Protein AF-A0A8D2P919-F1 (afdb_monomer_lite)

Secondary structure (DSSP, 8-state):
--PPPP----------S-HHHHHHHHHHHHHHSS-----TT-TTGGGG---------HHHHHHHHHHHHHHHHHHHHHTT-HHHHHHHHHHHHHHHHHHHHHHHHHHHHHHHHHHHHHS----------

pLDDT: mean 74.16, std 21.46, range [38.59, 98.56]

Radius of gyration: 30.38 Å; chains: 1; bounding box: 60×80×77 Å

Sequence (129 aa):
MRRHPDNNGFFPLAFTGDLEKEKRRLQNILATGKDEVEDEVEQVLVQKKEEEIAEPDRFEELMNEIQERREFLAEMEALGQGKKYQGIVLTEISQKLHEMEIIDKKRSEEMRNNMTKAFPVGNKSNLQD

Foldseek 3Di:
DDDDDDDDDDDPPPPPPDPVLVVVQVVCCVPPVDRDDDPPPCPVVVVPPDPPPVPPPLLNVLVVVLVVLVVVLVVCVVVVNNVVCVVVSVVSNVVSVVVNVVVVVVVVVVVVVVVCVVDVPDPDDPDDD

InterPro domains:
  IPR007914 Uncharacterised protein family UPF0193 [PF05250] (16-114)
  IPR007914 Uncharacterised protein family UPF0193 [PTHR28348] (12-117)

Structure (mmCIF, N/CA/C/O backbone):
data_AF-A0A8D2P919-F1
#
_entry.id   AF-A0A8D2P919-F1
#
loop_
_atom_site.group_PDB
_atom_site.id
_atom_site.type_symbol
_atom_site.label_atom_id
_atom_site.label_alt_id
_atom_site.label_comp_id
_atom_site.label_asym_id
_atom_site.label_entity_id
_atom_site.label_seq_id
_atom_site.pdbx_PDB_ins_code
_atom_site.Cartn_x
_atom_site.Cartn_y
_atom_site.Cartn_z
_atom_site.occupancy
_atom_site.B_iso_or_equiv
_atom_site.auth_seq_id
_atom_site.auth_comp_id
_atom_site.auth_asym_id
_atom_site.auth_atom_id
_atom_site.pdbx_PDB_model_num
ATOM 1 N N . MET A 1 1 ? -36.295 -36.120 26.446 1.00 43.78 1 MET A N 1
ATOM 2 C CA . MET A 1 1 ? -34.915 -35.607 26.601 1.00 43.78 1 MET A CA 1
ATOM 3 C C . MET A 1 1 ? -33.990 -36.327 25.632 1.00 43.78 1 MET A C 1
ATOM 5 O O . MET A 1 1 ? -33.755 -37.508 25.829 1.00 43.78 1 MET A O 1
ATOM 9 N N . ARG A 1 2 ? -33.497 -35.619 24.614 1.00 43.16 2 ARG A N 1
ATOM 10 C CA . ARG A 1 2 ? -32.092 -35.528 24.157 1.00 43.16 2 ARG A CA 1
ATOM 11 C C . ARG A 1 2 ? -32.115 -34.997 22.725 1.00 43.16 2 ARG A C 1
ATOM 13 O O . ARG A 1 2 ? -32.639 -35.640 21.826 1.00 43.16 2 ARG A O 1
ATOM 20 N N . ARG A 1 3 ? -31.600 -33.776 22.572 1.00 46.06 3 ARG A N 1
ATOM 21 C CA . ARG A 1 3 ? -31.277 -33.163 21.284 1.00 46.06 3 ARG A CA 1
ATOM 22 C C . ARG A 1 3 ? -30.108 -33.940 20.678 1.00 46.06 3 ARG A C 1
ATOM 24 O O . ARG A 1 3 ? -29.135 -34.169 21.393 1.00 46.06 3 ARG A O 1
ATOM 31 N N . HIS A 1 4 ? -30.192 -34.306 19.405 1.00 47.66 4 HIS A N 1
ATOM 32 C CA . HIS A 1 4 ? -29.002 -34.595 18.608 1.00 47.66 4 HIS A CA 1
ATOM 33 C C . HIS A 1 4 ? -28.610 -33.308 17.871 1.00 47.66 4 HIS A C 1
ATOM 35 O O . HIS A 1 4 ? -29.507 -32.645 17.351 1.00 47.66 4 HIS A O 1
ATOM 41 N N . PRO A 1 5 ? -27.332 -32.898 17.903 1.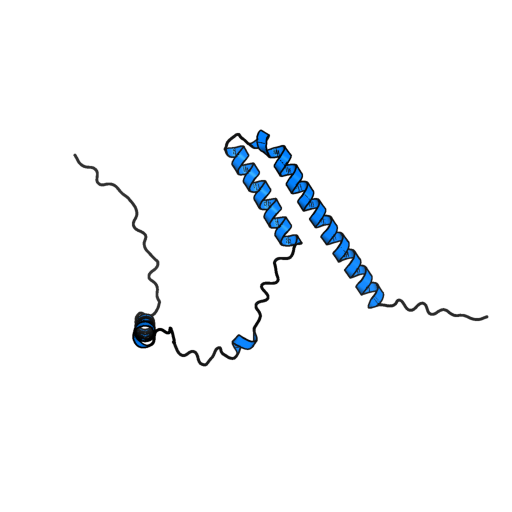00 55.38 5 PRO A N 1
ATOM 42 C CA . PRO A 1 5 ? -26.882 -31.696 17.225 1.00 55.38 5 PRO A CA 1
ATOM 43 C C . PRO A 1 5 ? -26.584 -31.979 15.751 1.00 55.38 5 PRO A C 1
ATOM 45 O O . PRO A 1 5 ? -25.984 -32.999 15.411 1.00 55.38 5 PRO A O 1
ATOM 48 N N . ASP A 1 6 ? -26.949 -31.017 14.915 1.00 51.81 6 ASP A N 1
ATOM 49 C CA . ASP A 1 6 ? -26.408 -30.826 13.577 1.00 51.81 6 ASP A CA 1
ATOM 50 C C . ASP A 1 6 ? -24.979 -30.267 13.707 1.00 51.81 6 ASP A C 1
ATOM 52 O O . ASP A 1 6 ? -24.794 -29.263 14.399 1.00 51.81 6 ASP A O 1
ATOM 56 N N . ASN A 1 7 ? -23.970 -30.878 13.065 1.00 44.00 7 ASN A N 1
ATOM 57 C CA . ASN A 1 7 ? -22.794 -30.136 12.580 1.00 44.00 7 ASN A CA 1
ATOM 58 C C . ASN A 1 7 ? -21.909 -30.933 11.595 1.00 44.00 7 ASN A C 1
ATOM 60 O O . ASN A 1 7 ? -21.291 -31.927 11.965 1.00 44.00 7 ASN A O 1
ATOM 64 N N . ASN A 1 8 ? -21.860 -30.424 10.360 1.00 48.69 8 ASN A N 1
ATOM 65 C CA . ASN A 1 8 ? -20.784 -30.414 9.358 1.00 48.69 8 ASN A CA 1
ATOM 66 C C . ASN A 1 8 ? -19.821 -31.608 9.212 1.00 48.69 8 ASN A C 1
ATOM 68 O O . ASN A 1 8 ? -18.884 -31.782 9.986 1.00 48.69 8 ASN A O 1
ATOM 72 N N . GLY A 1 9 ? -19.928 -32.286 8.063 1.00 38.59 9 GLY A N 1
ATOM 73 C CA . GLY A 1 9 ? -18.880 -33.131 7.490 1.00 38.59 9 GLY A CA 1
ATOM 74 C C . GLY A 1 9 ? -18.744 -32.870 5.990 1.00 38.59 9 GLY A C 1
ATOM 75 O O . GLY A 1 9 ? -19.529 -33.373 5.197 1.00 38.59 9 GLY A O 1
ATOM 76 N N . PHE A 1 10 ? -17.777 -32.027 5.642 1.00 45.44 10 PHE A N 1
ATOM 77 C CA . PHE A 1 10 ? -17.147 -31.838 4.333 1.00 45.44 10 PHE A CA 1
ATOM 78 C C . PHE A 1 10 ? -17.334 -33.023 3.358 1.00 45.44 10 PHE A C 1
ATOM 80 O O . PHE A 1 10 ? -16.829 -34.114 3.612 1.00 45.44 10 PHE A O 1
ATOM 87 N N . PHE A 1 11 ? -18.019 -32.804 2.231 1.00 47.22 11 PHE A N 1
ATOM 88 C CA . PHE A 1 11 ? -17.954 -33.704 1.076 1.00 47.22 11 PHE A CA 1
ATOM 89 C C . PHE A 1 11 ? -16.802 -33.221 0.185 1.00 47.22 11 PHE A C 1
ATOM 91 O O . PHE A 1 11 ? -16.995 -32.248 -0.549 1.00 47.22 11 PHE A O 1
ATOM 98 N N . PRO A 1 12 ? -15.600 -33.825 0.240 1.00 41.06 12 PRO A N 1
ATOM 99 C CA . PRO A 1 12 ? -14.599 -33.535 -0.767 1.00 41.06 12 PRO A CA 1
ATOM 100 C C . PRO A 1 12 ? -15.161 -34.019 -2.101 1.00 41.06 12 PRO A C 1
ATOM 102 O O . PRO A 1 12 ? -15.628 -35.156 -2.207 1.00 41.06 12 PRO A O 1
ATOM 105 N N . LEU A 1 13 ? -15.133 -33.145 -3.107 1.00 42.81 13 LEU A N 1
ATOM 106 C CA . LEU A 1 13 ? -15.261 -33.542 -4.503 1.00 42.81 13 LEU A CA 1
ATOM 107 C C . LEU A 1 13 ? -14.381 -34.776 -4.697 1.00 42.81 13 LEU A C 1
ATOM 109 O O . LEU A 1 13 ? -13.169 -34.704 -4.495 1.00 42.81 13 LEU A O 1
ATOM 113 N N . ALA A 1 14 ? -15.010 -35.916 -4.981 1.00 41.56 14 ALA A N 1
ATOM 114 C CA . ALA A 1 14 ? -14.307 -37.152 -5.250 1.00 41.56 14 ALA A CA 1
ATOM 115 C C . ALA A 1 14 ? -13.271 -36.854 -6.335 1.00 41.56 14 ALA A C 1
ATOM 117 O O . ALA A 1 14 ? -13.620 -36.485 -7.455 1.00 41.56 14 ALA A O 1
ATOM 118 N N . PHE A 1 15 ? -12.001 -36.943 -5.953 1.00 46.19 15 PHE A N 1
ATOM 119 C CA . PHE A 1 15 ? -10.861 -36.847 -6.841 1.00 46.19 15 PHE A CA 1
ATOM 120 C C . PHE A 1 15 ? -11.052 -37.918 -7.915 1.00 46.19 15 PHE A C 1
ATOM 122 O O . PHE A 1 15 ? -10.829 -39.099 -7.672 1.00 46.19 15 PHE A O 1
ATOM 129 N N . THR A 1 16 ? -11.499 -37.521 -9.106 1.00 54.06 16 THR A N 1
ATOM 130 C CA . THR A 1 16 ? -11.552 -38.376 -10.301 1.00 54.06 16 THR A CA 1
ATOM 131 C C . THR A 1 16 ? -10.147 -38.577 -10.876 1.00 54.06 16 THR A C 1
ATOM 133 O O . THR A 1 16 ? -9.958 -38.597 -12.090 1.00 54.06 16 THR A O 1
ATOM 136 N N . GLY A 1 17 ? -9.139 -38.659 -10.007 1.00 57.16 17 GLY A N 1
ATOM 137 C CA . GLY A 1 17 ? -7.819 -39.131 -10.368 1.00 57.16 17 GLY A CA 1
ATOM 138 C C . GLY A 1 17 ? -7.850 -40.648 -10.358 1.00 57.16 17 GLY A C 1
ATOM 139 O O . GLY A 1 17 ? -8.262 -41.273 -9.384 1.00 57.16 17 GLY A O 1
ATOM 140 N N . ASP A 1 18 ? -7.473 -41.219 -11.491 1.00 64.25 18 ASP A N 1
ATOM 141 C CA . ASP A 1 18 ? -7.391 -42.652 -11.719 1.00 64.25 18 ASP A CA 1
ATOM 142 C C . ASP A 1 18 ? -6.617 -43.340 -10.579 1.00 64.25 18 ASP A C 1
ATOM 144 O O . ASP A 1 18 ? -5.417 -43.115 -10.392 1.00 64.25 18 ASP A O 1
ATOM 148 N N . LEU A 1 19 ? -7.325 -44.152 -9.786 1.00 69.12 19 LEU A N 1
ATOM 149 C CA . LEU A 1 19 ? -6.780 -44.834 -8.610 1.00 69.12 19 LEU A CA 1
ATOM 150 C C . LEU A 1 19 ? -5.575 -45.711 -8.986 1.00 69.12 19 LEU A C 1
ATOM 152 O O . LEU A 1 19 ? -4.667 -45.893 -8.174 1.00 69.12 19 LEU A O 1
ATOM 156 N N . GLU A 1 20 ? -5.534 -46.225 -10.219 1.00 72.69 20 GLU A N 1
ATOM 157 C CA . GLU A 1 20 ? -4.399 -46.999 -10.717 1.00 72.69 20 GLU A CA 1
ATOM 158 C C . GLU A 1 20 ? -3.151 -46.134 -10.924 1.00 72.69 20 GLU A C 1
ATOM 160 O O . GLU A 1 20 ? -2.042 -46.581 -10.617 1.00 72.69 20 GLU A O 1
ATOM 165 N N . LYS A 1 21 ? -3.314 -44.878 -11.361 1.00 74.12 21 LYS A N 1
ATOM 166 C CA . LYS A 1 21 ? -2.198 -43.930 -11.503 1.00 74.12 21 LYS A CA 1
ATOM 167 C C . LYS A 1 21 ? -1.609 -43.567 -10.149 1.00 74.12 21 LYS A C 1
ATOM 169 O O . LYS A 1 21 ? -0.394 -43.638 -9.981 1.00 74.12 21 LYS A O 1
ATOM 174 N N . GLU A 1 22 ? -2.458 -43.263 -9.170 1.00 74.88 22 GLU A N 1
ATOM 175 C CA . GLU A 1 22 ? -1.986 -42.926 -7.823 1.00 74.88 22 GLU A CA 1
ATOM 176 C C . GLU A 1 22 ? -1.321 -44.131 -7.143 1.00 74.88 22 GLU A C 1
ATOM 178 O O . GLU A 1 22 ? -0.278 -44.000 -6.503 1.00 74.88 22 GLU A O 1
ATOM 183 N N . LYS A 1 23 ? -1.849 -45.343 -7.357 1.00 78.50 23 LYS A N 1
ATOM 184 C CA . LYS A 1 23 ? -1.224 -46.574 -6.859 1.00 78.50 23 LYS A CA 1
ATOM 185 C C . LYS A 1 23 ? 0.168 -46.797 -7.456 1.00 78.50 23 LYS A C 1
ATOM 187 O O . LYS A 1 23 ? 1.078 -47.195 -6.726 1.00 78.50 23 LYS A O 1
ATOM 192 N N . ARG A 1 24 ? 0.345 -46.541 -8.758 1.00 77.12 24 ARG A N 1
ATOM 193 C CA . ARG A 1 24 ? 1.648 -46.659 -9.432 1.00 77.12 24 ARG A CA 1
ATOM 194 C C . ARG A 1 24 ? 2.644 -45.625 -8.910 1.00 77.12 24 ARG A C 1
ATOM 196 O O . ARG A 1 24 ? 3.771 -45.986 -8.584 1.00 77.12 24 ARG A O 1
ATOM 203 N N . ARG A 1 25 ? 2.203 -44.375 -8.750 1.00 81.31 25 ARG A N 1
ATOM 204 C CA . ARG A 1 25 ? 3.007 -43.281 -8.191 1.00 81.31 25 ARG A CA 1
ATOM 205 C C . ARG A 1 25 ? 3.574 -43.636 -6.818 1.00 81.31 25 ARG A C 1
ATOM 207 O O . ARG A 1 25 ? 4.780 -43.583 -6.591 1.00 81.31 25 ARG A O 1
ATOM 214 N N . LEU A 1 26 ? 2.701 -44.086 -5.919 1.00 83.88 26 LEU A N 1
ATOM 215 C CA . LEU A 1 26 ? 3.083 -44.447 -4.556 1.00 83.88 26 LEU A CA 1
ATOM 216 C C . LEU A 1 26 ? 4.019 -45.663 -4.509 1.00 83.88 26 LEU A C 1
ATOM 218 O O . LEU A 1 26 ? 4.932 -45.682 -3.686 1.00 83.88 26 LEU A O 1
ATOM 222 N N . GLN A 1 27 ? 3.844 -46.656 -5.392 1.00 83.12 27 GLN A N 1
ATOM 223 C CA . GLN A 1 27 ? 4.801 -47.765 -5.502 1.00 83.12 27 GLN A CA 1
ATOM 224 C C . GLN A 1 27 ? 6.200 -47.283 -5.896 1.00 83.12 27 GLN A C 1
ATOM 226 O O . GLN A 1 27 ? 7.169 -47.717 -5.277 1.00 83.12 27 GLN A O 1
ATOM 231 N N . ASN A 1 28 ? 6.310 -46.366 -6.860 1.00 74.88 28 ASN A N 1
ATOM 232 C CA . ASN A 1 28 ? 7.601 -45.834 -7.307 1.00 74.88 28 ASN A CA 1
ATOM 233 C C . ASN A 1 28 ? 8.299 -45.027 -6.198 1.00 74.88 28 ASN A C 1
ATOM 235 O O . ASN A 1 28 ? 9.495 -45.208 -5.960 1.00 74.88 28 ASN A O 1
ATOM 239 N N . ILE A 1 29 ? 7.540 -44.230 -5.437 1.00 79.56 29 ILE A N 1
ATOM 240 C CA . ILE A 1 29 ? 8.061 -43.498 -4.272 1.00 79.56 29 ILE A CA 1
ATOM 241 C C . ILE A 1 29 ? 8.561 -44.466 -3.194 1.00 79.56 29 ILE A C 1
ATOM 243 O O . ILE A 1 29 ? 9.648 -44.275 -2.657 1.00 79.56 29 ILE A O 1
ATOM 247 N N . LEU A 1 30 ? 7.802 -45.514 -2.870 1.00 74.31 30 LEU A N 1
ATOM 248 C CA . LEU A 1 30 ? 8.198 -46.466 -1.827 1.00 74.31 30 LEU A CA 1
ATOM 249 C C . LEU A 1 30 ? 9.383 -47.344 -2.239 1.00 74.31 30 LEU A C 1
ATOM 251 O O . LEU A 1 30 ? 10.212 -47.678 -1.395 1.00 74.31 30 LEU A O 1
ATOM 255 N N . ALA A 1 31 ? 9.457 -47.733 -3.511 1.00 75.94 31 ALA A N 1
ATOM 256 C CA . ALA A 1 31 ? 10.513 -48.603 -4.012 1.00 75.94 31 ALA A CA 1
ATOM 257 C C . ALA A 1 31 ? 11.830 -47.847 -4.240 1.00 75.94 31 ALA A C 1
ATOM 259 O O . ALA A 1 31 ? 12.896 -48.341 -3.875 1.00 75.94 31 ALA A O 1
ATOM 260 N N . THR A 1 32 ? 11.756 -46.655 -4.833 1.00 70.25 32 THR A N 1
ATOM 261 C CA . THR A 1 32 ? 12.926 -45.941 -5.371 1.00 70.25 32 THR A CA 1
ATOM 262 C C . THR A 1 32 ? 13.182 -44.607 -4.664 1.00 70.25 32 THR A C 1
ATOM 264 O O . THR A 1 32 ? 14.228 -43.992 -4.863 1.00 70.25 32 THR A O 1
ATOM 267 N N . GLY A 1 33 ? 12.245 -44.137 -3.830 1.00 67.88 33 GLY A N 1
ATOM 268 C CA . GLY A 1 33 ? 12.317 -42.833 -3.163 1.00 67.88 33 GLY A CA 1
ATOM 269 C C . GLY A 1 33 ? 12.044 -41.644 -4.087 1.00 67.88 33 GLY A C 1
ATOM 270 O O . GLY A 1 33 ? 12.286 -40.508 -3.686 1.00 67.88 33 GLY A O 1
ATOM 271 N N . LYS A 1 34 ? 11.580 -41.885 -5.322 1.00 61.12 34 LYS A N 1
ATOM 272 C CA . LYS A 1 34 ? 11.397 -40.865 -6.362 1.00 61.12 34 LYS A CA 1
ATOM 273 C C . LYS A 1 34 ? 10.033 -40.993 -7.037 1.00 61.12 34 LYS A C 1
ATOM 275 O O . LYS A 1 34 ? 9.578 -42.097 -7.326 1.00 61.12 34 LYS A O 1
ATOM 280 N N . ASP A 1 35 ? 9.402 -39.850 -7.282 1.00 57.03 35 ASP A N 1
ATOM 281 C CA . ASP A 1 35 ? 8.130 -39.724 -7.999 1.00 57.03 35 ASP A CA 1
ATOM 282 C C . ASP A 1 35 ? 8.408 -39.707 -9.513 1.00 57.03 35 ASP A C 1
ATOM 284 O O . ASP A 1 35 ? 8.432 -38.661 -10.151 1.00 57.03 35 ASP A O 1
ATOM 288 N N . GLU A 1 36 ? 8.767 -40.865 -10.072 1.00 54.41 36 GLU A N 1
ATOM 289 C CA . GLU A 1 36 ? 9.037 -41.016 -11.506 1.00 54.41 36 GLU A CA 1
ATOM 290 C C . GLU A 1 36 ? 7.826 -41.683 -12.171 1.00 54.41 36 GLU A C 1
ATOM 292 O O . GLU A 1 36 ? 7.681 -42.907 -12.203 1.00 54.41 36 GLU A O 1
ATOM 297 N N . VAL A 1 37 ? 6.908 -40.858 -12.670 1.00 50.94 37 VAL A N 1
ATOM 298 C CA . VAL A 1 37 ? 6.038 -41.208 -13.794 1.00 50.94 37 VAL A CA 1
ATOM 299 C C . VAL A 1 37 ? 6.745 -40.695 -15.044 1.00 50.94 37 VAL A C 1
ATOM 301 O O . VAL A 1 37 ? 6.961 -39.497 -15.180 1.00 50.94 37 VAL A O 1
ATOM 304 N N . GLU A 1 38 ? 7.177 -41.617 -15.905 1.00 49.84 38 GLU A N 1
ATOM 305 C CA . GLU A 1 38 ? 7.762 -41.330 -17.218 1.00 49.84 38 GLU A CA 1
ATOM 306 C C . GLU A 1 38 ? 6.835 -40.412 -18.029 1.00 49.84 38 GLU A C 1
ATOM 308 O O . GLU A 1 38 ? 5.867 -40.871 -18.628 1.00 49.84 38 GLU A O 1
ATOM 313 N N . ASP A 1 39 ? 7.165 -39.124 -18.063 1.00 42.53 39 ASP A N 1
ATOM 314 C CA . ASP A 1 39 ? 6.793 -38.206 -19.134 1.00 42.53 39 ASP A CA 1
ATOM 315 C C . ASP A 1 39 ? 8.086 -37.790 -19.849 1.00 42.53 39 ASP A C 1
ATOM 317 O O . ASP A 1 39 ? 8.640 -36.706 -19.665 1.00 42.53 39 ASP A O 1
ATOM 321 N N . GLU A 1 40 ? 8.576 -38.673 -20.723 1.00 48.34 40 GLU A N 1
ATOM 322 C CA . GLU A 1 40 ? 9.631 -38.392 -21.711 1.00 48.34 40 GLU A CA 1
ATOM 323 C C . GLU A 1 40 ? 9.187 -37.371 -22.793 1.00 48.34 40 GLU A C 1
ATOM 325 O O . GLU A 1 40 ? 9.758 -37.306 -23.879 1.00 48.34 40 GLU A O 1
ATOM 330 N N . VAL A 1 41 ? 8.179 -36.536 -22.514 1.00 49.28 41 VAL A N 1
ATOM 331 C CA . VAL A 1 41 ? 7.579 -35.585 -23.465 1.00 49.28 41 VAL A CA 1
ATOM 332 C C . VAL A 1 41 ? 7.666 -34.111 -23.057 1.00 49.28 41 VAL A C 1
ATOM 334 O O . VAL A 1 41 ? 7.429 -33.257 -23.906 1.00 49.28 41 VAL A O 1
ATOM 337 N N . GLU A 1 42 ? 8.106 -33.761 -21.843 1.00 44.69 42 GLU A N 1
ATOM 338 C CA . GLU A 1 42 ? 8.223 -32.342 -21.442 1.00 44.69 42 GLU A CA 1
ATOM 339 C C . GLU A 1 42 ? 9.650 -31.796 -21.320 1.00 44.69 42 GLU A C 1
ATOM 341 O O . GLU A 1 42 ? 9.833 -30.609 -21.054 1.00 44.69 42 GLU A O 1
ATOM 346 N N . GLN A 1 43 ? 10.685 -32.573 -21.654 1.00 46.16 43 GLN A N 1
ATOM 347 C CA . GLN A 1 43 ? 12.056 -32.034 -21.737 1.00 46.16 43 GLN A CA 1
ATOM 348 C C . GLN A 1 43 ? 12.228 -30.958 -22.835 1.00 46.16 43 GLN A C 1
ATOM 350 O O . GLN A 1 43 ? 13.213 -30.222 -22.827 1.00 46.16 43 GLN A O 1
ATOM 355 N N . VAL A 1 44 ? 11.250 -30.795 -23.736 1.00 44.19 44 VAL A N 1
ATOM 356 C CA . VAL A 1 44 ? 11.189 -29.677 -24.698 1.00 44.19 44 VAL A CA 1
ATOM 357 C C . VAL A 1 44 ? 10.549 -28.419 -24.085 1.00 44.19 44 VAL A C 1
ATOM 359 O O . VAL A 1 44 ? 10.866 -27.309 -24.506 1.00 44.19 44 VAL A O 1
ATOM 362 N N . LEU A 1 45 ? 9.724 -28.546 -23.038 1.00 43.69 45 LEU A N 1
ATOM 363 C CA . LEU A 1 45 ? 9.155 -27.398 -22.319 1.00 43.69 45 LEU A CA 1
ATOM 364 C C . LEU A 1 45 ? 10.158 -26.773 -21.335 1.00 43.69 45 LEU A C 1
ATOM 366 O O . LEU A 1 45 ? 10.045 -25.601 -20.990 1.00 43.69 45 LEU A O 1
ATOM 370 N N . VAL A 1 46 ? 11.200 -27.515 -20.947 1.00 45.06 46 VAL A N 1
ATOM 371 C CA . VAL A 1 46 ? 12.279 -27.032 -20.065 1.00 45.06 46 VAL A CA 1
ATOM 372 C C . VAL A 1 46 ? 13.159 -25.959 -20.739 1.00 45.06 46 VAL A C 1
ATOM 374 O O . VAL A 1 46 ? 13.881 -25.237 -20.057 1.00 45.06 46 VAL A O 1
ATOM 377 N N . GLN A 1 47 ? 13.058 -25.759 -22.061 1.00 42.25 47 GLN A N 1
ATOM 378 C CA . GLN A 1 47 ? 13.636 -24.585 -22.743 1.00 42.25 47 GLN A CA 1
ATOM 379 C C . GLN A 1 47 ? 12.763 -23.321 -22.655 1.00 42.25 47 GLN A C 1
ATOM 381 O O . GLN A 1 47 ? 13.190 -22.262 -23.101 1.00 42.25 47 GLN A O 1
ATOM 386 N N . LYS A 1 48 ? 11.590 -23.395 -22.012 1.00 42.00 48 LYS A N 1
ATOM 387 C CA . LYS A 1 48 ? 10.874 -22.236 -21.455 1.00 42.00 48 LYS A CA 1
ATOM 388 C C . LYS A 1 48 ? 11.289 -21.980 -19.995 1.00 42.00 48 LYS A C 1
ATOM 390 O O . LYS A 1 48 ? 10.501 -21.568 -19.156 1.00 42.00 48 LYS A O 1
ATOM 395 N N . LYS A 1 49 ? 12.543 -22.277 -19.678 1.00 47.38 49 LYS A N 1
ATOM 396 C CA . LYS A 1 49 ? 13.300 -21.591 -18.636 1.00 47.38 49 LYS A CA 1
ATOM 397 C C . LYS A 1 49 ? 13.543 -20.174 -19.179 1.00 47.38 49 LYS A C 1
ATOM 399 O O . LYS A 1 49 ? 14.112 -20.062 -20.251 1.00 47.38 49 LYS A O 1
ATOM 404 N N . GLU A 1 50 ? 13.092 -19.076 -18.607 1.00 44.41 50 GLU A N 1
ATOM 405 C CA . GLU A 1 50 ? 12.549 -18.813 -17.292 1.00 44.41 50 GLU A CA 1
ATOM 406 C C . GLU A 1 50 ? 11.071 -18.383 -17.373 1.00 44.41 50 GLU A C 1
ATOM 408 O O . GLU A 1 50 ? 10.695 -17.515 -18.160 1.00 44.41 50 GLU A O 1
ATOM 413 N N . GLU A 1 51 ? 10.230 -18.899 -16.476 1.00 43.84 51 GLU A N 1
ATOM 414 C CA . GLU A 1 51 ? 9.337 -17.987 -15.766 1.00 43.84 51 GLU A CA 1
ATOM 415 C C . GLU A 1 51 ? 10.249 -16.939 -15.116 1.00 43.84 51 GLU A C 1
ATOM 417 O O . GLU A 1 51 ? 10.704 -17.099 -13.985 1.00 43.84 51 GLU A O 1
ATOM 422 N N . GLU A 1 52 ? 10.564 -15.868 -15.847 1.00 46.44 52 GLU A N 1
ATOM 423 C CA . GLU A 1 52 ? 10.639 -14.565 -15.214 1.00 46.44 52 GLU A CA 1
ATOM 424 C C . GLU A 1 52 ? 9.278 -14.423 -14.531 1.00 46.44 52 GLU A C 1
ATOM 426 O O . GLU A 1 52 ? 8.313 -13.910 -15.096 1.00 46.44 52 GLU A O 1
ATOM 431 N N . ILE A 1 53 ? 9.183 -14.874 -13.280 1.00 49.84 53 ILE A N 1
ATOM 432 C CA . ILE A 1 53 ? 8.496 -14.059 -12.294 1.00 49.84 53 ILE A CA 1
ATOM 433 C C . ILE A 1 53 ? 9.310 -12.770 -12.340 1.00 49.84 53 ILE A C 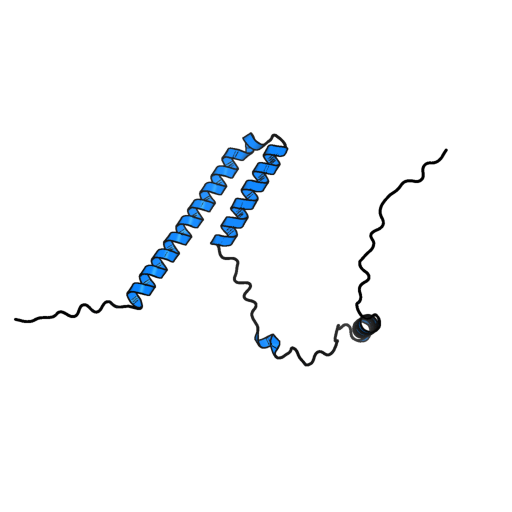1
ATOM 435 O O . ILE A 1 53 ? 10.296 -12.634 -11.618 1.00 49.84 53 ILE A O 1
ATOM 439 N N . ALA A 1 54 ? 9.014 -11.913 -13.324 1.00 54.75 54 ALA A N 1
ATOM 440 C CA . ALA A 1 54 ? 9.565 -10.583 -13.384 1.00 54.75 54 ALA A CA 1
ATOM 441 C C . ALA A 1 54 ? 9.299 -10.049 -11.986 1.00 54.75 54 ALA A C 1
ATOM 443 O O . ALA A 1 54 ? 8.148 -10.105 -11.537 1.00 54.75 54 ALA A O 1
ATOM 444 N N . GLU A 1 55 ? 10.365 -9.707 -11.257 1.00 58.47 55 GLU A N 1
ATOM 445 C CA . GLU A 1 55 ? 10.211 -9.148 -9.920 1.00 58.47 55 GLU A CA 1
ATOM 446 C C . GLU A 1 55 ? 9.100 -8.101 -10.015 1.00 58.47 55 GLU A C 1
ATOM 448 O O . GLU A 1 55 ? 9.148 -7.293 -10.956 1.00 58.47 55 GLU A O 1
ATOM 453 N N . PRO A 1 56 ? 8.054 -8.191 -9.164 1.00 62.34 56 PRO A N 1
ATOM 454 C CA . PRO A 1 56 ? 6.884 -7.346 -9.308 1.00 62.34 56 PRO A CA 1
ATOM 455 C C . PRO A 1 56 ? 7.372 -5.917 -9.432 1.00 62.34 56 PRO A C 1
ATOM 457 O O . PRO A 1 56 ? 8.209 -5.461 -8.646 1.00 62.34 56 PRO A O 1
ATOM 460 N N . ASP A 1 57 ? 6.914 -5.254 -10.490 1.00 83.81 57 ASP A N 1
ATOM 461 C CA . ASP A 1 57 ? 7.377 -3.920 -10.800 1.00 83.81 57 ASP A CA 1
ATOM 462 C C . ASP A 1 57 ? 7.193 -3.052 -9.550 1.00 83.81 57 ASP A C 1
ATOM 464 O O . ASP A 1 57 ? 6.147 -3.112 -8.906 1.00 83.81 57 ASP A O 1
ATOM 468 N N . ARG A 1 58 ? 8.185 -2.231 -9.188 1.00 91.44 58 ARG A N 1
ATOM 469 C CA . ARG A 1 58 ? 8.122 -1.383 -7.986 1.00 91.44 58 ARG A CA 1
ATOM 470 C C . ARG A 1 58 ? 6.819 -0.580 -7.923 1.00 91.44 58 ARG A C 1
ATOM 472 O O . ARG A 1 58 ? 6.289 -0.321 -6.849 1.00 91.44 58 ARG A O 1
ATOM 479 N N . PHE A 1 59 ? 6.286 -0.203 -9.084 1.00 92.19 59 PHE A N 1
ATOM 480 C CA . PHE A 1 59 ? 4.978 0.433 -9.206 1.00 92.19 59 PHE A CA 1
ATOM 481 C C . PHE A 1 59 ? 3.825 -0.448 -8.686 1.00 92.19 59 PHE A C 1
ATOM 483 O O . PHE A 1 59 ? 2.959 0.038 -7.961 1.00 92.19 59 PHE A O 1
ATOM 490 N N . GLU A 1 60 ? 3.805 -1.728 -9.051 1.00 92.81 60 GLU A N 1
ATOM 491 C CA . GLU A 1 60 ? 2.806 -2.709 -8.619 1.00 92.81 60 GLU A CA 1
ATOM 492 C C . GLU A 1 60 ? 2.920 -3.006 -7.120 1.00 92.81 60 GLU A C 1
ATOM 494 O O . GLU A 1 60 ? 1.909 -3.008 -6.418 1.00 92.81 60 GLU A O 1
ATOM 499 N N . GLU A 1 61 ? 4.144 -3.151 -6.604 1.00 94.94 61 GLU A N 1
ATOM 500 C CA . GLU A 1 61 ? 4.392 -3.283 -5.163 1.00 94.94 61 GLU A CA 1
ATOM 501 C C . GLU A 1 61 ? 3.779 -2.102 -4.390 1.00 94.94 61 GLU A C 1
ATOM 503 O O . GLU A 1 61 ? 3.009 -2.306 -3.453 1.00 94.94 61 GLU A O 1
ATOM 508 N N . LEU A 1 62 ? 4.018 -0.865 -4.842 1.00 95.94 62 LEU A N 1
ATOM 509 C CA . LEU A 1 62 ? 3.452 0.337 -4.221 1.00 95.94 62 LEU A CA 1
ATOM 510 C C . LEU A 1 62 ? 1.914 0.362 -4.251 1.00 95.94 62 LEU A C 1
ATOM 512 O O . LEU A 1 62 ? 1.300 0.869 -3.309 1.00 95.94 62 LEU A O 1
ATOM 516 N N . MET A 1 63 ? 1.271 -0.174 -5.298 1.00 95.44 63 MET A N 1
ATOM 517 C CA . MET A 1 63 ? -0.195 -0.306 -5.334 1.00 95.44 63 MET A CA 1
ATOM 518 C C . MET A 1 63 ? -0.702 -1.275 -4.279 1.00 95.44 63 MET A C 1
ATOM 520 O O . MET A 1 63 ? -1.655 -0.946 -3.566 1.00 95.44 63 MET A O 1
ATOM 524 N N . ASN A 1 64 ? -0.049 -2.429 -4.157 1.00 96.00 64 ASN A N 1
ATOM 525 C CA . ASN A 1 64 ? -0.406 -3.434 -3.165 1.00 96.00 64 ASN A CA 1
ATOM 526 C C . ASN A 1 64 ? -0.243 -2.871 -1.753 1.00 96.00 64 ASN A C 1
ATOM 528 O O . ASN A 1 64 ? -1.187 -2.894 -0.968 1.00 96.00 64 ASN A O 1
ATOM 532 N N . GLU A 1 65 ? 0.887 -2.231 -1.463 1.00 97.62 65 GLU A N 1
ATOM 533 C CA . GLU A 1 65 ? 1.122 -1.614 -0.161 1.00 97.62 65 GLU A CA 1
ATOM 534 C C . GLU A 1 65 ? 0.100 -0.505 0.155 1.00 97.62 65 GLU A C 1
ATOM 536 O O . GLU A 1 65 ? -0.396 -0.418 1.278 1.00 97.62 65 GLU A O 1
ATOM 541 N N . ILE A 1 66 ? -0.257 0.358 -0.808 1.00 98.06 66 ILE A N 1
ATOM 542 C CA . ILE A 1 66 ? -1.307 1.372 -0.601 1.00 98.06 66 ILE A CA 1
ATOM 543 C C . ILE A 1 66 ? -2.641 0.699 -0.265 1.00 98.06 66 ILE A C 1
ATOM 545 O O . ILE A 1 66 ? -3.348 1.161 0.637 1.00 98.06 66 ILE A O 1
ATOM 549 N N . GLN A 1 67 ? -2.989 -0.377 -0.969 1.00 98.31 67 GLN A N 1
ATOM 550 C CA . GLN A 1 67 ? -4.217 -1.123 -0.724 1.00 98.31 67 GLN A CA 1
ATOM 551 C C . GLN A 1 67 ? -4.220 -1.753 0.677 1.00 98.31 67 GLN A C 1
ATOM 553 O O . GLN A 1 67 ? -5.174 -1.537 1.426 1.00 98.31 67 GLN A O 1
ATOM 558 N N . GLU A 1 68 ? -3.130 -2.398 1.088 1.00 98.25 68 GLU A N 1
ATOM 559 C CA . GLU A 1 68 ? -2.956 -2.953 2.437 1.00 98.25 68 GLU A CA 1
ATOM 560 C C . GLU A 1 68 ? -3.100 -1.881 3.527 1.00 98.25 68 GLU A C 1
ATOM 562 O O . GLU A 1 68 ? -3.764 -2.085 4.546 1.00 98.25 68 GLU A O 1
ATOM 567 N N . ARG A 1 69 ? -2.524 -0.686 3.322 1.00 98.56 69 ARG A N 1
ATOM 568 C CA . ARG A 1 69 ? -2.664 0.428 4.275 1.00 98.56 69 ARG A CA 1
ATOM 569 C C . ARG A 1 69 ? -4.110 0.914 4.387 1.00 98.56 69 ARG A C 1
ATOM 571 O O . ARG A 1 69 ? -4.549 1.258 5.488 1.00 98.56 69 ARG A O 1
ATOM 578 N N . ARG A 1 70 ? -4.861 0.928 3.282 1.00 97.69 70 ARG A N 1
ATOM 579 C CA . ARG A 1 70 ? -6.291 1.275 3.285 1.00 97.69 70 ARG A CA 1
ATOM 580 C C . ARG A 1 70 ? -7.127 0.226 4.009 1.00 97.69 70 ARG A C 1
ATOM 582 O O . ARG A 1 70 ? -7.990 0.599 4.801 1.00 97.69 70 ARG A O 1
ATOM 589 N N . GLU A 1 71 ? -6.862 -1.052 3.763 1.00 98.50 71 GLU A N 1
ATOM 590 C CA . GLU A 1 71 ? -7.544 -2.168 4.427 1.00 98.50 71 GLU A CA 1
ATOM 591 C C . GLU A 1 71 ? -7.282 -2.159 5.929 1.00 98.50 71 GLU A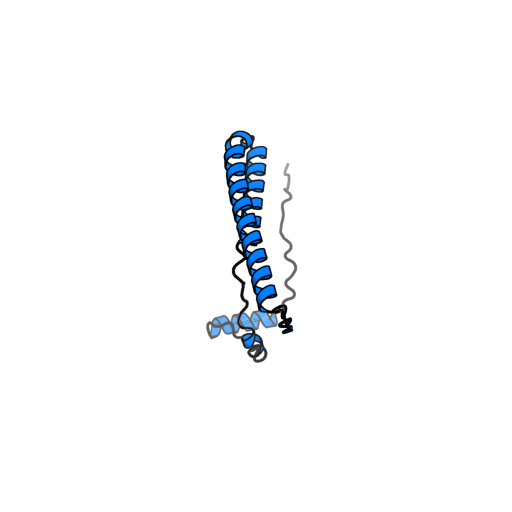 C 1
ATOM 593 O O . GLU A 1 71 ? -8.227 -2.159 6.714 1.00 98.50 71 GLU A O 1
ATOM 598 N N . PHE A 1 72 ? -6.024 -1.986 6.336 1.00 98.31 72 PHE A N 1
ATOM 599 C CA . PHE A 1 72 ? -5.667 -1.811 7.740 1.00 98.31 72 PHE A CA 1
ATOM 600 C C . PHE A 1 72 ? -6.446 -0.667 8.399 1.00 98.31 72 PHE A C 1
ATOM 602 O O . PHE A 1 72 ? -6.941 -0.810 9.517 1.00 98.31 72 PHE A O 1
ATOM 609 N N . LEU A 1 73 ? -6.570 0.489 7.737 1.00 98.19 73 LEU A N 1
ATOM 610 C CA . LEU A 1 73 ? -7.326 1.603 8.309 1.00 98.19 73 LEU A CA 1
ATOM 611 C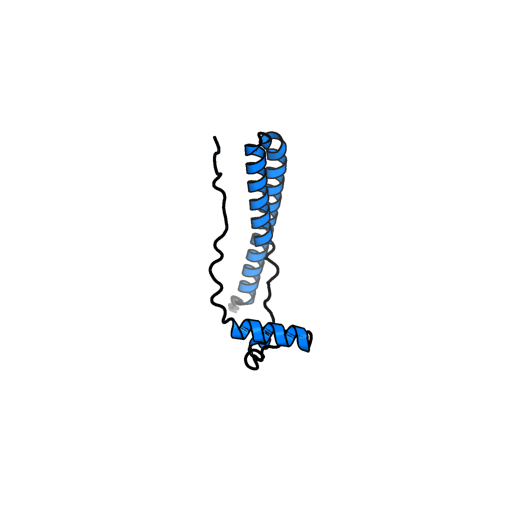 C . LEU A 1 73 ? -8.813 1.266 8.446 1.00 98.19 73 LEU A C 1
ATOM 613 O O . LEU A 1 73 ? -9.394 1.589 9.480 1.00 98.19 73 LEU A O 1
ATOM 617 N N . ALA A 1 74 ? -9.402 0.585 7.462 1.00 97.88 74 ALA A N 1
ATOM 618 C CA . ALA A 1 74 ? -10.788 0.128 7.527 1.00 97.88 74 ALA A CA 1
ATOM 619 C C . ALA A 1 74 ? -11.009 -0.867 8.681 1.00 97.88 74 ALA A C 1
ATOM 621 O O . ALA A 1 74 ? -11.985 -0.747 9.424 1.00 97.88 74 ALA A O 1
ATOM 622 N N . GLU A 1 75 ? -10.078 -1.800 8.898 1.00 98.00 75 GLU A N 1
ATOM 623 C CA . GLU A 1 75 ? -10.096 -2.705 10.051 1.00 98.00 75 GLU A CA 1
ATOM 624 C C . GLU A 1 75 ? -10.008 -1.933 11.373 1.00 98.00 75 GLU A C 1
ATOM 626 O O . GLU A 1 75 ? -10.798 -2.159 12.292 1.00 98.00 75 GLU A O 1
ATOM 631 N N . MET A 1 76 ? -9.092 -0.965 11.475 1.00 97.69 76 MET A N 1
ATOM 632 C CA . MET A 1 76 ? -8.960 -0.136 12.676 1.00 97.69 76 MET A CA 1
ATOM 633 C C . MET A 1 76 ? -10.193 0.744 12.913 1.00 97.69 76 MET A C 1
ATOM 635 O O . MET A 1 76 ? -10.567 0.974 14.064 1.00 97.69 76 MET A O 1
ATOM 639 N N . GLU A 1 77 ? -10.847 1.239 11.864 1.00 96.88 77 GLU A N 1
ATOM 640 C CA . GLU A 1 77 ? -12.115 1.968 11.952 1.00 96.88 77 GLU A CA 1
ATOM 641 C C . GLU A 1 77 ? -13.253 1.077 12.449 1.00 96.88 77 GLU A C 1
ATOM 643 O O . GLU A 1 77 ? -13.982 1.490 13.353 1.00 96.88 77 GLU A O 1
ATOM 648 N N . ALA A 1 78 ? -13.354 -0.159 11.951 1.00 97.19 78 ALA A N 1
ATOM 649 C CA . ALA A 1 78 ? -14.329 -1.141 12.424 1.00 97.19 78 ALA A CA 1
ATOM 650 C C . ALA A 1 78 ? -14.141 -1.480 13.916 1.00 97.19 78 ALA A C 1
ATOM 652 O O . ALA A 1 78 ? -15.114 -1.723 14.630 1.00 97.19 78 ALA A O 1
ATOM 653 N N . LEU A 1 79 ? -12.901 -1.419 14.412 1.00 97.94 79 LEU A N 1
ATOM 654 C CA . LEU A 1 79 ? -12.559 -1.565 15.832 1.00 97.94 79 LEU A CA 1
ATOM 655 C C . LEU A 1 79 ? -12.709 -0.262 16.647 1.00 97.94 79 LEU A C 1
ATOM 657 O O . LEU A 1 79 ? -12.388 -0.241 17.837 1.00 97.94 79 LEU A O 1
ATOM 661 N N . GLY A 1 80 ? -13.152 0.841 16.033 1.00 97.31 80 GLY A N 1
ATOM 662 C CA . GLY A 1 80 ? -13.292 2.155 16.674 1.00 97.31 80 GLY A CA 1
ATOM 663 C C . GLY A 1 80 ? -11.966 2.881 16.945 1.00 97.31 80 GLY A C 1
ATOM 664 O O . GLY A 1 80 ? -11.951 3.923 17.602 1.00 97.31 80 GLY A O 1
ATOM 665 N N . GLN A 1 81 ? -10.847 2.362 16.437 1.00 96.50 81 GLN A N 1
ATOM 666 C CA . GLN A 1 81 ? -9.497 2.904 16.622 1.00 96.50 81 GLN A CA 1
ATOM 667 C C . GLN A 1 81 ? -9.004 3.752 15.441 1.00 96.50 81 GLN A C 1
ATOM 669 O O . GLN A 1 81 ? -7.895 4.281 15.501 1.00 96.50 81 GLN A O 1
ATOM 674 N N . GLY A 1 82 ? -9.815 3.946 14.395 1.00 94.44 82 GLY A N 1
ATOM 675 C CA . GLY A 1 82 ? -9.425 4.662 13.172 1.00 94.44 82 GLY A CA 1
ATOM 676 C C . GLY A 1 82 ? -8.738 6.008 13.422 1.00 94.44 82 GLY A C 1
ATOM 677 O O . GLY A 1 82 ? -7.653 6.249 12.902 1.00 94.44 82 GLY A O 1
ATOM 678 N N . LYS A 1 83 ? -9.272 6.841 14.329 1.00 96.38 83 LYS A N 1
ATOM 679 C CA . LYS A 1 83 ? -8.694 8.163 14.663 1.00 96.38 83 LYS A CA 1
ATOM 680 C C . LYS A 1 83 ? -7.239 8.110 15.143 1.00 96.38 83 LYS A C 1
ATOM 682 O O . LYS A 1 83 ? -6.500 9.066 14.935 1.00 96.38 83 LYS A O 1
ATOM 687 N N . LYS A 1 84 ? -6.828 7.016 15.793 1.00 96.94 84 LYS A N 1
ATOM 688 C CA . LYS A 1 84 ? -5.455 6.826 16.285 1.00 96.94 84 LYS A CA 1
ATOM 689 C C . LYS A 1 84 ? -4.473 6.583 15.138 1.00 96.94 84 LYS A C 1
ATOM 691 O O . LYS A 1 84 ? -3.321 6.992 15.229 1.00 96.94 84 LYS A O 1
ATOM 696 N N . TYR A 1 85 ? -4.927 5.920 14.078 1.00 97.62 85 TYR A N 1
ATOM 697 C CA . TYR A 1 85 ? -4.073 5.452 12.986 1.00 97.62 85 TYR A CA 1
ATOM 698 C C . TYR A 1 85 ? -4.216 6.268 11.703 1.00 97.62 85 TYR A C 1
ATOM 700 O O . TYR A 1 85 ? -3.286 6.285 10.903 1.00 97.62 85 TYR A O 1
ATOM 708 N N . GLN A 1 86 ? -5.324 6.991 11.531 1.00 97.31 86 GLN A N 1
ATOM 709 C CA . GLN A 1 86 ? -5.657 7.738 10.320 1.00 97.31 86 GLN A CA 1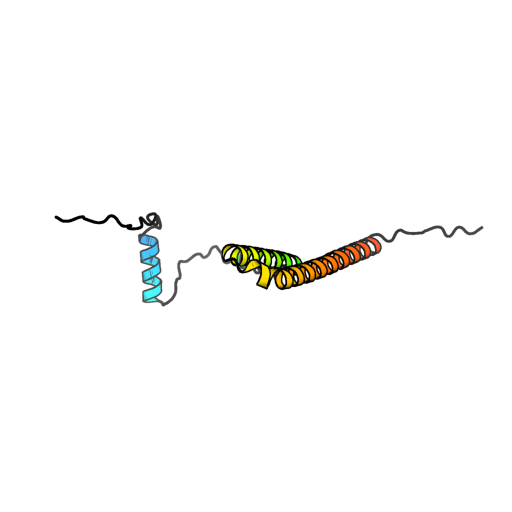
ATOM 710 C C . GLN A 1 86 ? -4.508 8.640 9.854 1.00 97.31 86 GLN A C 1
ATOM 712 O O . GLN A 1 86 ? -4.095 8.554 8.705 1.00 97.31 86 GLN A O 1
ATOM 717 N N . GLY A 1 87 ? -3.941 9.467 10.737 1.00 97.06 87 GLY A N 1
ATOM 718 C CA . GLY A 1 87 ? -2.858 10.382 10.355 1.00 97.06 87 GLY A CA 1
ATOM 719 C C . GLY A 1 87 ? -1.585 9.667 9.890 1.00 97.06 87 GLY A C 1
ATOM 720 O O . GLY A 1 87 ? -0.967 10.078 8.909 1.00 97.06 87 GLY A O 1
ATOM 721 N N . ILE A 1 88 ? -1.220 8.573 10.563 1.00 96.94 88 ILE A N 1
ATOM 722 C CA . ILE A 1 88 ? -0.030 7.775 10.236 1.00 96.94 88 ILE A CA 1
ATOM 723 C C . ILE A 1 88 ? -0.235 7.088 8.883 1.00 96.94 88 ILE A C 1
ATOM 725 O O . ILE A 1 88 ? 0.574 7.262 7.977 1.00 96.94 88 ILE A O 1
ATOM 729 N N . VAL A 1 89 ? -1.368 6.400 8.721 1.00 97.38 89 VAL A N 1
ATOM 730 C CA . VAL A 1 89 ? -1.723 5.686 7.490 1.00 97.38 89 VAL A CA 1
ATOM 731 C C . VAL A 1 89 ? -1.776 6.633 6.291 1.00 97.38 89 VAL A C 1
ATOM 733 O O . VAL A 1 89 ? -1.204 6.338 5.246 1.00 97.38 89 VAL A O 1
ATOM 736 N N . LEU A 1 90 ? -2.433 7.790 6.426 1.00 98.06 90 LEU A N 1
ATOM 737 C CA . LEU A 1 90 ? -2.534 8.764 5.335 1.00 98.06 90 LEU A CA 1
ATOM 738 C C . LEU A 1 90 ? -1.164 9.315 4.931 1.00 98.06 90 LEU A C 1
ATOM 740 O O . LEU A 1 90 ? -0.924 9.558 3.748 1.00 98.06 90 LEU A O 1
ATOM 744 N N . THR A 1 91 ? -0.261 9.489 5.897 1.00 97.88 91 THR A N 1
ATOM 745 C CA . THR A 1 91 ? 1.111 9.925 5.620 1.00 97.88 91 THR A CA 1
ATOM 746 C C . THR A 1 91 ? 1.866 8.865 4.820 1.00 97.88 91 THR A C 1
ATOM 748 O O . THR A 1 91 ? 2.489 9.199 3.816 1.00 97.88 91 THR A O 1
ATOM 751 N N . GLU A 1 92 ? 1.763 7.591 5.197 1.00 98.06 92 GLU A N 1
ATOM 752 C CA . GLU A 1 92 ? 2.404 6.487 4.469 1.00 98.06 92 GLU A CA 1
ATOM 753 C C . GLU A 1 92 ? 1.828 6.314 3.059 1.00 98.06 92 GLU A C 1
ATOM 755 O O . GLU A 1 92 ? 2.587 6.168 2.104 1.00 98.06 92 GLU A O 1
ATOM 760 N N . ILE A 1 93 ? 0.503 6.406 2.898 1.00 97.50 93 ILE A N 1
ATOM 761 C CA . ILE A 1 93 ? -0.138 6.387 1.573 1.00 97.50 93 ILE A CA 1
ATOM 762 C C . ILE A 1 93 ? 0.389 7.545 0.716 1.00 97.50 93 ILE A C 1
ATOM 764 O O . ILE A 1 93 ? 0.728 7.346 -0.448 1.00 97.50 93 ILE A O 1
ATOM 768 N N . SER A 1 94 ? 0.509 8.745 1.289 1.00 98.44 94 SER A N 1
ATOM 769 C CA . SER A 1 94 ? 1.024 9.917 0.569 1.00 98.44 94 SER A CA 1
ATOM 770 C C . SER A 1 94 ? 2.480 9.732 0.131 1.00 98.44 94 SER A C 1
ATOM 772 O O . SER A 1 94 ? 2.835 10.110 -0.983 1.00 98.44 94 SER A O 1
ATOM 774 N N . GLN A 1 95 ? 3.318 9.124 0.975 1.00 97.75 95 GLN A N 1
ATOM 775 C CA . GLN A 1 95 ? 4.707 8.805 0.628 1.00 97.75 95 GLN A CA 1
ATOM 776 C C . GLN A 1 95 ? 4.779 7.819 -0.542 1.00 97.75 95 GLN A C 1
ATOM 778 O O . GLN A 1 95 ? 5.505 8.066 -1.503 1.00 97.75 95 GLN A O 1
ATOM 783 N N . LYS A 1 96 ? 3.975 6.751 -0.505 1.00 97.56 96 LYS A N 1
ATOM 784 C CA . LYS A 1 96 ? 3.928 5.738 -1.570 1.00 97.56 96 LYS A CA 1
ATOM 785 C C . LYS A 1 96 ? 3.404 6.304 -2.894 1.00 97.56 96 LYS A C 1
ATOM 787 O O . LYS A 1 96 ? 3.965 6.018 -3.948 1.00 97.56 96 LYS A O 1
ATOM 792 N N . LEU A 1 97 ? 2.390 7.174 -2.851 1.00 97.62 97 LEU A N 1
ATOM 793 C CA . LEU A 1 97 ? 1.896 7.887 -4.038 1.00 97.62 97 LEU A CA 1
ATOM 794 C C . LEU A 1 97 ? 2.956 8.811 -4.649 1.00 97.62 97 LEU A C 1
ATOM 796 O O . LEU A 1 97 ? 3.062 8.909 -5.869 1.00 97.62 97 LEU A O 1
ATOM 800 N N . HIS A 1 98 ? 3.751 9.482 -3.818 1.00 97.25 98 HIS A N 1
ATOM 801 C CA . HIS A 1 98 ? 4.830 10.324 -4.319 1.00 97.25 98 HIS A CA 1
ATOM 802 C C . HIS A 1 98 ? 5.935 9.501 -4.995 1.00 97.25 98 HIS A C 1
ATOM 804 O O . HIS A 1 98 ? 6.419 9.871 -6.063 1.00 97.25 98 HIS A O 1
ATOM 810 N N . GLU A 1 99 ? 6.306 8.360 -4.411 1.00 96.50 99 GLU A N 1
ATOM 811 C CA . GLU A 1 99 ? 7.268 7.439 -5.021 1.00 96.50 99 GLU A CA 1
ATOM 812 C C . GLU A 1 99 ? 6.783 6.943 -6.390 1.00 96.50 99 GLU A C 1
ATOM 814 O O . GLU A 1 99 ? 7.529 6.953 -7.371 1.00 96.50 99 GLU A O 1
ATOM 819 N N . MET A 1 100 ? 5.498 6.608 -6.481 1.00 95.88 100 MET A N 1
ATOM 820 C CA . MET A 1 100 ? 4.847 6.225 -7.726 1.00 95.88 100 MET A CA 1
ATOM 821 C C . MET A 1 100 ? 4.919 7.317 -8.802 1.00 95.88 100 MET A C 1
ATOM 823 O O . MET A 1 100 ? 5.244 7.033 -9.955 1.00 95.88 100 MET A O 1
ATOM 827 N N . GLU A 1 101 ? 4.669 8.573 -8.429 1.00 95.62 101 GLU A N 1
ATOM 828 C CA . GLU A 1 101 ? 4.773 9.718 -9.338 1.00 95.62 101 GLU A CA 1
ATOM 829 C C . GLU A 1 101 ? 6.204 9.890 -9.882 1.00 95.62 101 GLU A C 1
ATOM 831 O O . GLU A 1 101 ? 6.397 10.201 -11.059 1.00 95.62 101 GLU A O 1
ATOM 836 N N . ILE A 1 102 ? 7.223 9.674 -9.044 1.00 94.81 102 ILE A N 1
ATOM 837 C CA . ILE A 1 102 ? 8.631 9.741 -9.461 1.00 94.81 102 ILE A CA 1
ATOM 838 C C . ILE A 1 102 ? 8.941 8.653 -10.495 1.00 94.81 102 ILE A C 1
ATOM 840 O O . ILE A 1 102 ? 9.591 8.937 -11.506 1.00 94.81 102 ILE A O 1
ATOM 844 N N . ILE A 1 103 ? 8.472 7.424 -10.262 1.00 92.44 103 ILE A N 1
ATOM 845 C CA . ILE A 1 103 ? 8.659 6.302 -11.191 1.00 92.44 103 ILE A CA 1
ATOM 846 C C . ILE A 1 103 ? 8.027 6.626 -12.549 1.00 92.44 103 ILE A C 1
ATOM 848 O O . ILE A 1 103 ? 8.681 6.472 -13.584 1.00 92.44 103 ILE A O 1
ATOM 852 N N . ASP A 1 104 ? 6.791 7.125 -12.552 1.00 91.06 104 ASP A N 1
ATOM 853 C CA . ASP A 1 104 ? 6.060 7.459 -13.777 1.00 91.06 104 ASP A CA 1
ATOM 854 C C . ASP A 1 104 ? 6.746 8.578 -14.585 1.00 91.06 104 ASP A C 1
ATOM 856 O O . ASP A 1 104 ? 6.943 8.471 -15.804 1.00 91.06 104 ASP A O 1
ATOM 860 N N . LYS A 1 105 ? 7.229 9.621 -13.896 1.00 93.44 105 LYS A N 1
ATOM 861 C CA . LYS A 1 105 ? 8.019 10.697 -14.516 1.00 93.44 105 LYS A CA 1
ATOM 862 C C . LYS A 1 105 ? 9.296 10.167 -15.156 1.00 93.44 105 LYS A C 1
ATOM 864 O O . LYS A 1 105 ? 9.570 10.483 -16.315 1.00 93.44 105 LYS A O 1
ATOM 869 N N . LYS A 1 106 ? 10.050 9.332 -14.437 1.00 92.19 106 LYS A N 1
ATOM 870 C CA . LYS A 1 106 ? 11.308 8.760 -14.932 1.00 92.19 106 LYS A CA 1
ATOM 871 C C . LYS A 1 106 ? 11.082 7.921 -16.193 1.00 92.19 106 LYS A C 1
ATOM 873 O O . LYS A 1 106 ? 11.782 8.108 -17.186 1.00 92.19 106 LYS A O 1
ATOM 878 N N . ARG A 1 107 ? 10.063 7.059 -16.198 1.00 91.56 107 ARG A N 1
ATOM 879 C CA . ARG A 1 107 ? 9.696 6.244 -17.372 1.00 91.56 107 ARG A CA 1
ATOM 880 C C . ARG A 1 107 ? 9.311 7.097 -18.571 1.00 91.56 107 ARG A C 1
ATOM 882 O O . ARG A 1 107 ? 9.751 6.836 -19.690 1.00 91.56 107 ARG A O 1
ATOM 889 N N . SER A 1 108 ? 8.526 8.142 -18.334 1.00 88.75 108 SER A N 1
ATOM 890 C CA . SER A 1 108 ? 8.118 9.086 -19.374 1.00 88.75 108 SER A CA 1
ATOM 891 C C . SER A 1 108 ? 9.314 9.827 -19.984 1.00 88.75 108 SER A C 1
ATOM 893 O O . SER A 1 108 ? 9.366 10.050 -21.196 1.00 88.75 108 SER A O 1
ATOM 895 N N . GLU A 1 109 ? 10.300 10.204 -19.170 1.00 91.44 109 GLU A N 1
ATOM 896 C CA . GLU A 1 109 ? 11.544 10.821 -19.640 1.00 91.44 109 GLU A CA 1
ATOM 897 C C . GLU A 1 109 ? 12.417 9.850 -20.439 1.00 91.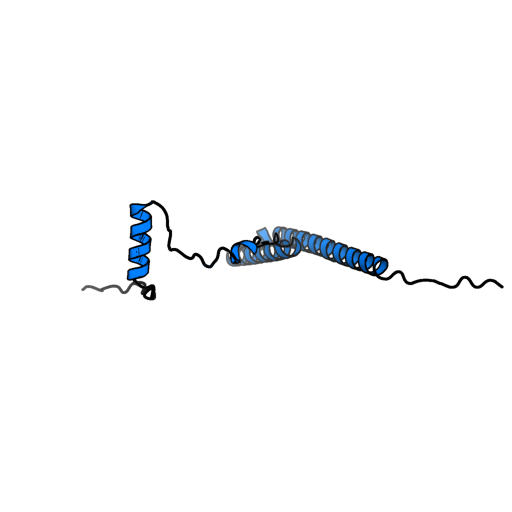44 109 GLU A C 1
ATOM 899 O O . GLU A 1 109 ? 12.914 10.212 -21.507 1.00 91.44 109 GLU A O 1
ATOM 904 N N . GLU A 1 110 ? 12.566 8.610 -19.975 1.00 88.31 110 GLU A N 1
ATOM 905 C CA . GLU A 1 110 ? 13.289 7.557 -20.694 1.00 88.31 110 GLU A CA 1
ATOM 906 C C . GLU A 1 110 ? 12.650 7.266 -22.058 1.00 88.31 110 GLU A C 1
ATOM 908 O O . GLU A 1 110 ? 13.359 7.191 -23.066 1.00 88.31 110 GLU A O 1
ATOM 913 N N . MET A 1 111 ? 11.316 7.207 -22.117 1.00 86.25 111 MET A N 1
ATOM 914 C CA . MET A 1 111 ? 10.559 7.060 -23.362 1.00 86.25 111 MET A CA 1
ATOM 915 C C . MET A 1 111 ? 10.720 8.270 -24.293 1.00 86.25 111 MET A C 1
ATOM 917 O O . MET A 1 111 ? 10.874 8.137 -25.503 1.00 86.25 111 MET A O 1
ATOM 921 N N . ARG A 1 112 ? 10.759 9.494 -23.765 1.00 86.56 112 ARG A N 1
ATOM 922 C CA . ARG A 1 112 ? 11.040 10.672 -24.601 1.00 86.56 112 ARG A CA 1
ATOM 923 C C . ARG A 1 112 ? 12.462 10.634 -25.172 1.00 86.56 112 ARG A C 1
ATOM 925 O O . ARG A 1 112 ? 12.687 10.965 -26.339 1.00 86.56 112 ARG A O 1
ATOM 932 N N . ASN A 1 113 ? 13.427 10.222 -24.358 1.00 87.81 113 ASN A N 1
ATOM 933 C CA . ASN A 1 113 ? 14.833 10.153 -24.741 1.00 87.81 113 ASN A CA 1
ATOM 934 C C . ASN A 1 113 ? 15.109 9.031 -25.747 1.00 87.81 113 ASN A C 1
ATOM 936 O O . ASN A 1 113 ? 15.927 9.203 -26.650 1.00 87.81 113 ASN A O 1
ATOM 940 N N . ASN A 1 114 ? 14.449 7.879 -25.621 1.00 85.56 114 ASN A N 1
ATOM 941 C CA . ASN A 1 114 ? 14.607 6.800 -26.590 1.00 85.56 114 ASN A CA 1
ATOM 942 C C . ASN A 1 114 ? 13.986 7.173 -27.951 1.00 85.56 114 ASN A C 1
ATOM 944 O O . ASN A 1 114 ? 14.596 6.904 -28.983 1.00 85.56 114 ASN A O 1
ATOM 948 N N . MET A 1 115 ? 12.870 7.910 -27.964 1.00 81.25 115 MET A N 1
ATOM 949 C CA . MET A 1 115 ? 12.201 8.345 -29.188 1.00 81.25 115 MET A CA 1
ATOM 950 C C . MET A 1 115 ? 13.004 9.413 -29.944 1.00 81.25 115 MET A C 1
ATOM 952 O O . MET A 1 115 ? 13.117 9.343 -31.166 1.00 81.25 115 MET A O 1
ATOM 956 N N . THR A 1 116 ? 13.639 10.353 -29.233 1.00 80.25 116 THR A N 1
ATOM 957 C CA . THR A 1 116 ? 14.543 11.345 -29.853 1.00 80.25 116 THR A CA 1
ATOM 958 C C . THR A 1 116 ? 15.825 10.721 -30.410 1.00 80.25 116 THR A C 1
ATOM 960 O O . THR A 1 116 ? 16.351 11.201 -31.411 1.00 80.25 116 THR A O 1
ATOM 963 N N . LYS A 1 117 ? 16.322 9.632 -29.808 1.00 74.94 117 LYS A N 1
ATOM 964 C CA . LYS A 1 117 ? 17.465 8.865 -30.335 1.00 74.94 117 LYS A CA 1
ATOM 965 C C . LYS A 1 117 ? 17.089 7.983 -31.528 1.00 74.94 117 LYS A C 1
ATOM 967 O O . LYS A 1 117 ? 17.883 7.863 -32.455 1.00 74.94 117 LYS A O 1
ATOM 972 N N . ALA A 1 118 ? 15.910 7.361 -31.500 1.00 73.12 118 ALA A N 1
ATOM 973 C CA . ALA A 1 118 ? 15.430 6.471 -32.558 1.00 73.12 118 ALA A CA 1
ATOM 974 C C . ALA A 1 118 ? 15.019 7.231 -33.830 1.00 73.12 118 ALA A C 1
ATOM 976 O O . ALA A 1 118 ? 15.170 6.712 -34.934 1.00 73.12 118 ALA A O 1
ATOM 977 N N . PHE A 1 119 ? 14.560 8.475 -33.683 1.00 64.19 119 PHE A N 1
ATOM 978 C CA . PHE A 1 119 ? 14.243 9.368 -34.791 1.00 64.19 119 PHE A CA 1
ATOM 979 C C . PHE A 1 119 ? 15.071 10.650 -34.679 1.00 64.19 119 PHE A C 1
ATOM 981 O O . PHE A 1 119 ? 14.569 11.661 -34.179 1.00 64.19 119 PHE A O 1
ATOM 988 N N . PRO A 1 120 ? 16.334 10.659 -35.151 1.00 62.56 120 PRO A N 1
ATOM 989 C CA . PRO A 1 120 ? 17.042 11.911 -35.333 1.00 62.56 120 PRO A CA 1
ATOM 990 C C . PRO A 1 120 ? 16.288 12.689 -36.413 1.00 62.56 120 PRO A C 1
ATOM 992 O O . PRO A 1 120 ? 16.387 12.377 -37.600 1.00 62.56 120 PRO A O 1
ATOM 995 N N . VAL A 1 121 ? 15.486 13.676 -36.005 1.00 58.09 121 VAL A N 1
ATOM 996 C CA . VAL A 1 121 ? 14.905 14.654 -36.926 1.00 58.09 121 VAL A CA 1
ATOM 997 C C . VAL A 1 121 ? 16.084 15.333 -37.612 1.00 58.09 121 VAL A C 1
ATOM 999 O O . VAL A 1 121 ? 16.797 16.149 -37.029 1.00 58.09 121 VAL A O 1
ATOM 1002 N N . GLY A 1 122 ? 16.362 14.884 -38.834 1.00 55.03 122 GLY A N 1
ATOM 1003 C CA . GLY A 1 122 ? 17.453 15.371 -39.650 1.00 55.03 122 GLY A CA 1
ATOM 1004 C C . GLY A 1 122 ? 17.177 16.807 -40.055 1.00 55.03 122 GLY A C 1
ATOM 1005 O O . GLY A 1 122 ? 16.550 17.049 -41.081 1.00 55.03 122 GLY A O 1
ATOM 1006 N N . ASN A 1 123 ? 17.697 17.760 -39.287 1.00 55.75 123 ASN A N 1
ATOM 1007 C CA . ASN A 1 123 ? 17.789 19.141 -39.733 1.00 55.75 123 ASN A CA 1
ATOM 1008 C C . ASN A 1 123 ? 18.913 19.239 -40.775 1.00 55.75 123 ASN A C 1
ATOM 1010 O O . ASN A 1 123 ? 20.057 19.568 -40.470 1.00 55.75 123 ASN A O 1
ATOM 1014 N N . LYS A 1 124 ? 18.573 18.924 -42.029 1.00 62.22 124 LYS A N 1
ATOM 1015 C CA . LYS A 1 124 ? 19.283 19.419 -43.208 1.00 62.22 124 LYS A CA 1
ATOM 1016 C C . LYS A 1 124 ? 18.623 20.722 -43.645 1.00 62.22 124 LYS A C 1
ATOM 1018 O O . LYS A 1 124 ? 17.574 20.695 -44.273 1.00 62.22 124 LYS A O 1
ATOM 1023 N N . SER A 1 125 ? 19.287 21.838 -43.385 1.00 54.88 125 SER A N 1
ATOM 1024 C CA . SER A 1 125 ? 19.279 22.983 -44.299 1.00 54.88 125 SER A CA 1
ATOM 1025 C C . SER A 1 125 ? 20.528 23.817 -44.038 1.00 54.88 125 SER A C 1
ATOM 1027 O O . SER A 1 125 ? 20.487 24.891 -43.447 1.00 54.88 125 SER A O 1
ATOM 1029 N N . ASN A 1 126 ? 21.660 23.256 -44.462 1.00 53.53 126 ASN A N 1
ATOM 1030 C CA . ASN A 1 126 ? 22.760 24.052 -44.978 1.00 53.53 126 ASN A CA 1
ATOM 1031 C C . ASN A 1 126 ? 22.292 24.543 -46.356 1.00 53.53 126 ASN A C 1
ATOM 1033 O O . ASN A 1 126 ? 22.208 23.739 -47.284 1.00 53.53 126 ASN A O 1
ATOM 1037 N N . LEU A 1 127 ? 21.885 25.807 -46.447 1.00 48.53 127 LEU A N 1
ATOM 1038 C CA . LEU A 1 127 ? 21.737 26.503 -47.717 1.00 48.53 127 LEU A CA 1
ATOM 1039 C C . LEU A 1 127 ? 22.748 27.645 -47.686 1.00 48.53 127 LEU A C 1
ATOM 1041 O O . LEU A 1 127 ? 22.555 28.642 -46.994 1.00 48.53 127 LEU A O 1
ATOM 1045 N N . GLN A 1 128 ? 23.876 27.397 -48.348 1.00 48.91 128 GLN A N 1
ATOM 1046 C CA . GLN A 1 128 ? 24.780 28.436 -48.814 1.00 48.91 128 GLN A CA 1
ATOM 1047 C C . GLN A 1 128 ? 24.030 29.277 -49.846 1.00 48.91 128 GLN A C 1
ATOM 1049 O O . GLN A 1 128 ? 23.481 28.703 -50.782 1.00 48.91 128 GLN A O 1
ATOM 1054 N N . ASP A 1 129 ? 24.062 30.593 -49.667 1.00 50.09 129 ASP A N 1
ATOM 1055 C CA . ASP A 1 129 ? 24.175 31.588 -50.737 1.00 50.09 129 ASP A CA 1
ATOM 1056 C C . ASP A 1 129 ? 25.014 32.760 -50.203 1.00 50.09 129 ASP A C 1
ATOM 1058 O O . ASP A 1 129 ? 24.791 33.163 -49.034 1.00 50.09 129 ASP A O 1
#

Organism: NCBI:txid1220523